Protein AF-A0A0C2D8R1-F1 (afdb_monomer_lite)

Sequence (175 aa):
MGVTCVDCHMPLVGDGAGRHHNHRVAGAADEWLVAQALDVSTSAHRQGERIEVTMRVEAADVGHRVPTGDVFRRLRVAAWTDGGDPVERWLGREFAAVTASTGEGFRLRPVLDSRVPAPGDGEAVELRLSVPDAEGPLHWSVELHRMPVATASQRNFDPETVKVTAAYGSIELER

Organism: NCBI:txid215803

InterPro domains:
  IPR036280 Multiheme cytochrome superfamily [SSF48695] (1-32)

Structure (mmCIF, N/CA/C/O backbone):
data_AF-A0A0C2D8R1-F1
#
_entry.id   AF-A0A0C2D8R1-F1
#
loop_
_atom_site.group_PDB
_atom_site.id
_atom_site.type_symbol
_atom_site.label_atom_id
_atom_site.label_alt_id
_atom_site.label_comp_id
_atom_site.label_asym_id
_atom_site.label_entity_id
_atom_site.label_seq_id
_atom_site.pdbx_PDB_ins_code
_atom_site.Cartn_x
_atom_site.Cartn_y
_atom_site.Cartn_z
_atom_site.occupancy
_atom_site.B_iso_or_equiv
_atom_site.auth_seq_id
_atom_site.auth_comp_id
_atom_site.auth_asym_id
_atom_site.auth_atom_id
_atom_site.pdbx_PDB_model_num
ATOM 1 N N . MET A 1 1 ? 11.745 -21.523 -8.287 1.00 45.19 1 MET A N 1
ATOM 2 C CA . MET A 1 1 ? 12.265 -20.877 -9.513 1.00 45.19 1 MET A CA 1
ATOM 3 C C . MET A 1 1 ? 12.015 -19.396 -9.336 1.00 45.19 1 MET A C 1
ATOM 5 O O . MET A 1 1 ? 10.915 -19.066 -8.929 1.00 45.19 1 MET A O 1
ATOM 9 N N . GLY A 1 2 ? 13.023 -18.542 -9.510 1.00 56.56 2 GLY A N 1
ATOM 10 C CA . GLY A 1 2 ? 12.834 -17.097 -9.358 1.00 56.56 2 GLY A CA 1
ATOM 11 C C . GLY A 1 2 ? 12.241 -16.498 -10.629 1.00 56.56 2 GLY A C 1
ATOM 12 O O . GLY A 1 2 ? 12.688 -16.845 -11.721 1.00 56.56 2 GLY A O 1
ATOM 13 N N . VAL A 1 3 ? 11.255 -15.617 -10.485 1.00 75.38 3 VAL A N 1
ATOM 14 C CA . VAL A 1 3 ? 10.727 -14.796 -11.581 1.00 75.38 3 VAL A CA 1
ATOM 15 C C . VAL A 1 3 ? 11.790 -13.773 -11.975 1.00 75.38 3 VAL A C 1
ATOM 17 O O . VAL A 1 3 ? 12.306 -13.053 -11.115 1.00 7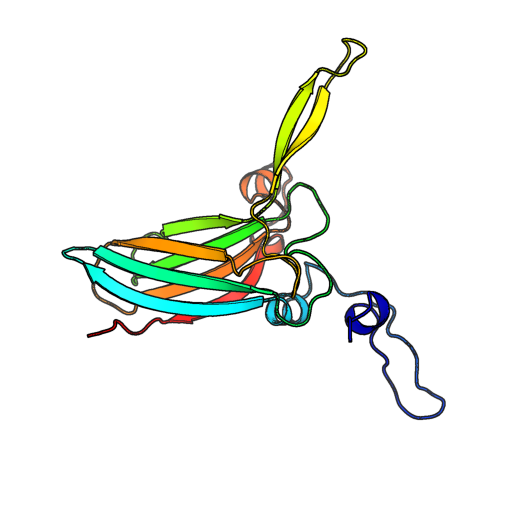5.38 3 VAL A O 1
ATOM 20 N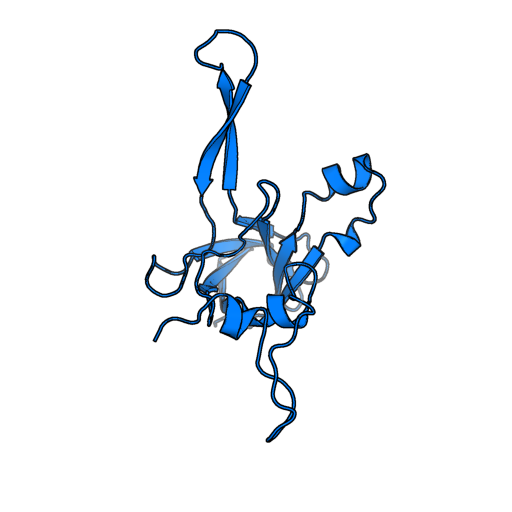 N . THR A 1 4 ? 12.160 -13.705 -13.257 1.00 84.88 4 THR A N 1
ATOM 21 C CA . THR A 1 4 ? 13.098 -12.674 -13.723 1.00 84.88 4 THR A CA 1
ATOM 22 C C . THR A 1 4 ? 12.374 -11.357 -13.999 1.00 84.88 4 THR A C 1
ATOM 24 O O . THR A 1 4 ? 11.164 -11.319 -14.233 1.00 84.88 4 THR A O 1
ATOM 27 N N . CYS A 1 5 ? 13.124 -10.250 -14.035 1.00 88.88 5 CYS A N 1
ATOM 28 C CA . CYS A 1 5 ? 12.570 -8.938 -14.382 1.00 88.88 5 CYS A CA 1
ATOM 29 C C . CYS A 1 5 ? 11.846 -8.954 -15.740 1.00 88.88 5 CYS A C 1
ATOM 31 O O . CYS A 1 5 ? 10.836 -8.276 -15.904 1.00 88.88 5 CYS A O 1
ATOM 33 N N . VAL A 1 6 ? 12.367 -9.720 -16.707 1.00 90.94 6 VAL A N 1
ATOM 34 C CA . VAL A 1 6 ? 11.817 -9.813 -18.067 1.00 90.94 6 VAL A CA 1
ATOM 35 C C . VAL A 1 6 ? 10.533 -10.632 -18.074 1.00 90.94 6 VAL A C 1
ATOM 37 O O . VAL A 1 6 ? 9.577 -10.223 -18.720 1.00 90.94 6 VAL A O 1
ATOM 40 N N . ASP A 1 7 ? 10.472 -11.733 -17.324 1.00 87.88 7 ASP A N 1
ATOM 41 C CA . ASP A 1 7 ? 9.279 -12.587 -17.295 1.00 87.88 7 ASP A CA 1
ATOM 42 C C . ASP A 1 7 ? 8.045 -11.825 -16.788 1.00 87.88 7 ASP A C 1
ATOM 44 O O . ASP A 1 7 ? 6.962 -11.962 -17.354 1.00 87.88 7 ASP A O 1
ATOM 48 N N . CYS A 1 8 ? 8.226 -10.973 -15.771 1.00 87.81 8 CYS A N 1
ATOM 49 C CA . CYS A 1 8 ? 7.148 -10.180 -15.178 1.00 87.81 8 CYS A CA 1
ATOM 50 C C . CYS A 1 8 ? 6.864 -8.870 -15.940 1.00 87.81 8 CYS A C 1
ATOM 52 O O . CYS A 1 8 ? 5.717 -8.583 -16.279 1.00 87.81 8 CYS A O 1
ATOM 54 N N . HIS A 1 9 ? 7.888 -8.065 -16.255 1.00 91.75 9 HIS A N 1
ATOM 55 C CA . HIS A 1 9 ? 7.675 -6.743 -16.869 1.00 91.75 9 HIS A CA 1
ATOM 56 C C . HIS A 1 9 ? 7.601 -6.765 -18.398 1.00 91.75 9 HIS A C 1
ATOM 58 O O . HIS A 1 9 ? 7.119 -5.803 -19.002 1.00 91.75 9 HIS A O 1
ATOM 64 N N . MET A 1 10 ? 8.069 -7.838 -19.032 1.00 93.56 10 MET A N 1
ATOM 65 C CA . MET A 1 10 ? 8.057 -8.018 -20.481 1.00 93.56 10 MET A CA 1
ATOM 66 C C . MET A 1 10 ? 7.519 -9.406 -20.854 1.00 93.56 10 MET A C 1
ATOM 68 O O . MET A 1 10 ? 8.216 -10.177 -21.520 1.00 93.56 10 MET A O 1
ATOM 72 N N . PRO A 1 11 ? 6.288 -9.759 -20.442 1.00 91.31 11 PRO A N 1
ATOM 73 C CA . PRO A 1 11 ? 5.765 -11.102 -20.650 1.00 91.31 11 PRO A CA 1
ATOM 74 C C . PRO A 1 11 ? 5.725 -11.452 -22.140 1.00 91.31 11 PRO A C 1
ATOM 76 O O . PRO A 1 11 ? 5.543 -10.583 -23.002 1.00 91.31 11 PRO A O 1
ATOM 79 N N . LEU A 1 12 ? 5.895 -12.738 -22.448 1.00 93.56 12 LEU A N 1
ATOM 80 C CA . LEU A 1 12 ? 5.728 -13.242 -23.808 1.00 93.56 12 LEU A CA 1
ATOM 81 C C . LEU A 1 12 ? 4.261 -13.108 -24.226 1.00 93.56 12 LEU A C 1
ATOM 83 O O . LEU A 1 12 ? 3.364 -13.569 -23.525 1.00 93.56 12 LEU A O 1
ATOM 87 N N . VAL A 1 13 ? 4.035 -12.506 -25.388 1.00 93.56 13 VAL A N 1
ATOM 88 C CA . VAL A 1 13 ? 2.721 -12.308 -26.005 1.00 93.56 13 VAL A CA 1
ATOM 89 C C . VAL A 1 13 ? 2.727 -12.826 -27.443 1.00 93.56 13 VAL A C 1
ATOM 91 O O . VAL A 1 13 ? 3.784 -12.951 -28.068 1.00 93.56 13 VAL A O 1
ATOM 94 N N . GLY A 1 14 ? 1.538 -13.119 -27.973 1.00 94.06 14 GLY A N 1
ATOM 95 C CA . GLY A 1 14 ? 1.364 -13.731 -29.292 1.00 94.06 14 GLY A CA 1
ATOM 96 C C . GLY A 1 14 ? 1.704 -15.226 -29.322 1.00 94.06 14 GLY A C 1
ATOM 97 O O . GLY A 1 14 ? 2.192 -15.787 -28.342 1.00 94.06 14 GLY A O 1
ATOM 98 N N . ASP A 1 15 ? 1.474 -15.856 -30.476 1.00 94.31 15 ASP A N 1
ATOM 99 C CA . ASP A 1 15 ? 1.569 -17.310 -30.653 1.00 94.31 15 ASP A CA 1
ATOM 100 C C . ASP A 1 15 ? 2.486 -17.709 -31.821 1.00 94.31 15 ASP A C 1
ATOM 102 O O . ASP A 1 15 ? 2.672 -16.967 -32.791 1.00 94.31 15 ASP A O 1
ATOM 106 N N . GLY A 1 16 ? 3.060 -18.915 -31.741 1.00 93.56 16 GLY A N 1
ATOM 107 C CA . GLY A 1 16 ? 3.891 -19.498 -32.800 1.00 93.56 16 GLY A CA 1
ATOM 108 C C . GLY A 1 16 ? 5.071 -18.606 -33.202 1.00 93.56 16 GLY A C 1
ATOM 109 O O . GLY A 1 16 ? 5.825 -18.135 -32.353 1.00 93.56 16 GLY A O 1
ATOM 110 N N . ALA A 1 17 ? 5.224 -18.359 -34.506 1.00 92.06 17 ALA A N 1
ATOM 111 C CA . ALA A 1 17 ? 6.276 -17.491 -35.045 1.00 92.06 17 ALA A CA 1
ATOM 112 C C . ALA A 1 17 ? 6.092 -16.000 -34.694 1.00 92.06 17 ALA A C 1
ATOM 114 O O . ALA A 1 17 ? 7.030 -15.223 -34.840 1.00 92.06 17 ALA A O 1
ATOM 115 N N . GLY A 1 18 ? 4.900 -15.598 -34.239 1.00 92.69 18 GLY A N 1
ATOM 116 C CA . GLY A 1 18 ? 4.606 -14.234 -33.794 1.00 92.69 18 GLY A CA 1
ATOM 117 C C . GLY A 1 18 ? 4.880 -13.993 -32.309 1.00 92.69 18 GLY A C 1
ATOM 118 O O . GLY A 1 18 ? 4.641 -12.886 -31.828 1.00 92.69 18 GLY A O 1
ATOM 119 N N . ARG A 1 19 ? 5.355 -15.004 -31.571 1.00 96.31 19 ARG A N 1
ATOM 120 C CA . ARG A 1 19 ? 5.631 -14.899 -30.136 1.00 96.31 19 ARG A CA 1
ATOM 121 C C . ARG A 1 19 ? 6.810 -13.956 -29.878 1.00 96.31 19 ARG A C 1
ATOM 123 O O . ARG A 1 19 ? 7.902 -14.168 -30.399 1.00 96.31 19 ARG A O 1
ATOM 130 N N . HIS A 1 20 ? 6.602 -12.934 -29.054 1.00 94.50 20 HIS A N 1
ATOM 131 C CA . HIS A 1 20 ? 7.626 -11.944 -28.708 1.00 94.50 20 HIS A CA 1
ATOM 132 C C . HIS A 1 20 ? 7.403 -11.375 -27.303 1.00 94.50 20 HIS A C 1
ATOM 134 O O . HIS A 1 20 ? 6.327 -11.513 -26.729 1.00 94.50 20 HIS A O 1
ATOM 140 N N . HIS A 1 21 ? 8.420 -10.732 -26.731 1.00 94.81 21 HIS A N 1
ATOM 141 C CA . HIS A 1 21 ? 8.290 -10.050 -25.443 1.00 94.81 21 HIS A CA 1
ATOM 142 C C . HIS A 1 21 ? 7.524 -8.731 -25.586 1.00 94.81 21 HIS A C 1
ATOM 144 O O . HIS A 1 21 ? 7.780 -7.946 -26.503 1.00 94.81 21 HIS A O 1
ATOM 150 N N . ASN A 1 22 ? 6.607 -8.458 -24.659 1.00 93.06 22 ASN A N 1
ATOM 151 C CA . ASN A 1 22 ? 5.898 -7.186 -24.603 1.00 93.06 22 ASN A CA 1
ATOM 152 C C . ASN A 1 22 ? 6.825 -6.072 -24.085 1.00 93.06 22 ASN A C 1
ATOM 154 O O . ASN A 1 22 ? 7.365 -6.165 -22.989 1.00 93.06 22 ASN A O 1
ATOM 158 N N . HIS A 1 23 ? 6.976 -4.988 -24.847 1.00 93.62 23 HIS A N 1
ATOM 159 C CA . HIS A 1 23 ? 7.849 -3.859 -24.501 1.00 93.62 23 HIS A CA 1
ATOM 160 C C . HIS A 1 23 ? 7.099 -2.670 -23.878 1.00 93.62 23 HIS A C 1
ATOM 162 O O . HIS A 1 23 ? 7.655 -1.579 -23.782 1.00 93.62 23 HIS A O 1
ATOM 168 N N . ARG A 1 24 ? 5.844 -2.845 -23.437 1.00 91.50 24 ARG A N 1
ATOM 169 C CA . ARG A 1 24 ? 5.125 -1.805 -22.680 1.00 91.50 24 ARG A CA 1
ATOM 170 C C . ARG A 1 24 ? 5.790 -1.512 -21.330 1.00 91.50 24 ARG A C 1
ATOM 172 O O . ARG A 1 24 ? 5.700 -0.385 -20.860 1.00 91.50 24 ARG A O 1
ATOM 179 N N . VAL A 1 25 ? 6.442 -2.518 -20.732 1.00 88.75 25 VAL A N 1
ATOM 180 C CA . VAL A 1 25 ? 7.154 -2.439 -19.443 1.00 88.75 25 VAL A CA 1
ATOM 181 C C . VAL A 1 25 ? 6.272 -1.829 -18.347 1.00 88.75 25 VAL A C 1
ATOM 183 O O . VAL A 1 25 ? 6.499 -0.719 -17.864 1.00 88.75 25 VAL A O 1
ATOM 186 N N . ALA A 1 26 ? 5.214 -2.555 -17.978 1.00 89.81 26 ALA A N 1
ATOM 187 C CA . ALA A 1 26 ? 4.278 -2.123 -16.941 1.00 89.81 26 ALA A CA 1
ATOM 188 C C . ALA A 1 26 ? 4.993 -1.913 -15.595 1.00 89.81 26 ALA A C 1
ATOM 190 O O . ALA A 1 26 ? 5.979 -2.582 -15.288 1.00 89.81 26 ALA A O 1
ATOM 191 N N . GLY A 1 27 ? 4.498 -0.985 -14.780 1.00 90.31 27 GLY A N 1
ATOM 192 C CA . GLY A 1 27 ? 5.124 -0.634 -13.507 1.00 90.31 27 GLY A CA 1
ATOM 193 C C . GLY A 1 27 ? 4.115 -0.112 -12.493 1.00 90.31 27 GLY A C 1
ATOM 194 O O . GLY A 1 27 ? 2.934 -0.408 -12.570 1.00 90.31 27 GLY A O 1
ATOM 195 N N . ALA A 1 28 ? 4.573 0.730 -11.570 1.00 90.94 28 ALA A N 1
ATOM 196 C CA . ALA A 1 28 ? 3.794 1.225 -10.426 1.00 90.94 28 ALA A CA 1
ATOM 197 C C . ALA A 1 28 ? 2.529 2.054 -10.756 1.00 90.94 28 ALA A C 1
ATOM 199 O O . ALA A 1 28 ? 1.882 2.531 -9.833 1.00 90.94 28 ALA A O 1
ATOM 200 N N . ALA A 1 29 ? 2.231 2.311 -12.031 1.00 91.12 29 ALA A N 1
ATOM 201 C CA . ALA A 1 29 ? 1.007 2.984 -12.479 1.00 91.12 29 ALA A CA 1
ATOM 202 C C . ALA A 1 29 ? -0.021 2.007 -13.076 1.00 91.12 29 ALA A C 1
ATOM 204 O O . ALA A 1 29 ? -1.088 2.433 -13.498 1.00 91.12 29 ALA A O 1
ATOM 205 N N . ASP A 1 30 ? 0.333 0.728 -13.187 1.00 92.75 30 ASP A N 1
ATOM 206 C CA . ASP A 1 30 ? -0.519 -0.308 -13.748 1.00 92.75 30 ASP A CA 1
ATOM 207 C C . ASP A 1 30 ? -1.266 -1.022 -12.620 1.00 92.75 30 ASP A C 1
ATOM 209 O O . ASP A 1 30 ? -0.651 -1.721 -11.814 1.00 92.75 30 ASP A O 1
ATOM 213 N N . GLU A 1 31 ? -2.577 -0.807 -12.540 1.00 92.62 31 GLU A N 1
ATOM 214 C CA . GLU A 1 31 ? -3.414 -1.308 -11.443 1.00 92.62 31 GLU A CA 1
ATOM 215 C C . GLU A 1 31 ? -3.397 -2.832 -11.352 1.00 92.62 31 GLU A C 1
ATOM 217 O O . GLU A 1 31 ? -3.255 -3.383 -10.263 1.00 92.62 31 GLU A O 1
ATOM 222 N N . TRP A 1 32 ? -3.466 -3.518 -12.496 1.00 90.62 32 TRP A N 1
ATOM 223 C CA . TRP A 1 32 ? -3.460 -4.976 -12.528 1.00 90.62 32 TRP A CA 1
ATOM 224 C C . TRP A 1 32 ? -2.132 -5.532 -12.013 1.00 90.62 32 TRP A C 1
ATOM 226 O O . TRP A 1 32 ? -2.132 -6.411 -11.157 1.00 90.62 32 TRP A O 1
ATOM 236 N N . LEU A 1 33 ? -1.000 -4.981 -12.464 1.00 91.81 33 LEU A N 1
ATOM 237 C CA . LEU A 1 33 ? 0.315 -5.405 -11.978 1.00 91.81 33 LEU A CA 1
ATOM 238 C C . LEU A 1 33 ? 0.481 -5.161 -10.472 1.00 91.81 33 LEU A C 1
ATOM 240 O O . LEU A 1 33 ? 1.036 -6.002 -9.769 1.00 91.81 33 LEU A O 1
ATOM 244 N N . VAL A 1 34 ? 0.023 -4.010 -9.972 1.00 94.56 34 VAL A N 1
ATOM 245 C CA . VAL A 1 34 ? 0.123 -3.670 -8.545 1.00 94.56 34 VAL A CA 1
ATOM 246 C C . VAL A 1 34 ? -0.763 -4.583 -7.696 1.00 94.56 34 VAL A C 1
ATOM 248 O O . VAL A 1 34 ? -0.320 -5.018 -6.635 1.00 94.56 34 VAL A O 1
ATOM 251 N N . ALA A 1 35 ? -1.959 -4.928 -8.175 1.00 94.31 35 ALA A N 1
ATOM 252 C CA . ALA A 1 35 ? -2.861 -5.839 -7.478 1.00 94.31 35 ALA A CA 1
ATOM 253 C C . ALA A 1 35 ? -2.326 -7.276 -7.376 1.00 94.31 35 ALA A C 1
ATOM 255 O O . ALA A 1 35 ? -2.637 -7.979 -6.424 1.00 94.31 35 ALA A O 1
ATOM 256 N N . GLN A 1 36 ? -1.488 -7.707 -8.322 1.00 92.94 36 GLN A N 1
ATOM 257 C CA . GLN A 1 36 ? -0.840 -9.027 -8.296 1.00 92.94 36 GLN A CA 1
ATOM 258 C C . GLN A 1 36 ? 0.442 -9.063 -7.446 1.00 92.94 36 GLN A C 1
ATOM 260 O O . GLN A 1 36 ? 1.058 -10.116 -7.309 1.00 92.94 36 GLN A O 1
ATOM 265 N N . ALA A 1 37 ? 0.901 -7.925 -6.913 1.00 94.75 37 ALA A N 1
ATOM 266 C CA . ALA A 1 37 ? 2.198 -7.848 -6.239 1.00 94.75 37 ALA A CA 1
ATOM 267 C C . ALA A 1 37 ? 2.166 -8.297 -4.770 1.00 94.75 37 ALA A C 1
ATOM 269 O O . ALA A 1 37 ? 3.226 -8.541 -4.186 1.00 94.75 37 ALA A O 1
ATOM 270 N N . LEU A 1 38 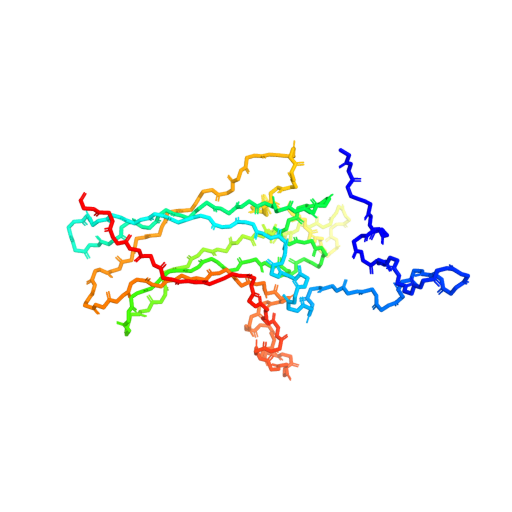? 0.982 -8.346 -4.158 1.00 96.75 38 LEU A N 1
ATOM 271 C CA . LEU A 1 38 ? 0.805 -8.557 -2.726 1.00 96.75 38 LEU A CA 1
ATOM 272 C C . LEU A 1 38 ? -0.305 -9.566 -2.455 1.00 96.75 38 LEU A C 1
ATOM 274 O O . LEU A 1 38 ? -1.387 -9.456 -3.024 1.00 96.75 38 LEU A O 1
ATOM 278 N N . ASP A 1 39 ? -0.053 -10.443 -1.493 1.00 97.19 39 ASP A N 1
ATOM 279 C CA . ASP A 1 39 ? -1.082 -11.220 -0.818 1.00 97.19 39 ASP A CA 1
ATOM 280 C C . ASP A 1 39 ? -1.351 -10.583 0.549 1.00 97.19 39 ASP A C 1
ATOM 282 O O . ASP A 1 39 ? -0.431 -10.233 1.300 1.00 97.19 39 ASP A O 1
ATOM 286 N N . VAL A 1 40 ? -2.631 -10.378 0.866 1.00 98.12 40 VAL A N 1
ATOM 287 C CA . VAL A 1 40 ? -3.056 -9.740 2.115 1.00 98.12 40 VAL A CA 1
ATOM 288 C C . VAL A 1 40 ? -4.076 -10.624 2.807 1.00 98.12 40 VAL A C 1
ATOM 290 O O . VAL A 1 40 ? -5.126 -10.938 2.250 1.00 98.12 40 VAL A O 1
ATOM 293 N N . SER A 1 41 ? -3.778 -10.990 4.049 1.00 97.88 41 SER A N 1
ATOM 294 C CA . SER A 1 41 ? -4.730 -11.645 4.943 1.00 97.88 41 SER A CA 1
ATOM 295 C C . SER A 1 41 ? -5.047 -10.735 6.119 1.00 97.88 41 SER A C 1
ATOM 297 O O . SER A 1 41 ? -4.216 -9.938 6.564 1.00 97.88 41 SER A O 1
ATOM 299 N N . THR A 1 42 ? -6.285 -10.824 6.593 1.00 98.06 42 THR A N 1
ATOM 300 C CA . THR A 1 42 ? -6.786 -9.966 7.663 1.00 98.06 42 THR A CA 1
ATOM 301 C C . THR A 1 42 ? -7.595 -10.777 8.659 1.00 98.06 42 THR A C 1
ATOM 303 O O . THR A 1 42 ? -8.292 -11.715 8.275 1.00 98.06 42 THR A O 1
ATOM 306 N N . SER A 1 43 ? -7.502 -10.399 9.926 1.00 97.12 43 SER A N 1
ATOM 307 C CA . SER A 1 43 ? -8.401 -10.833 10.988 1.00 97.12 43 SER A CA 1
ATOM 308 C C . SER A 1 43 ? -8.736 -9.644 11.875 1.00 97.12 43 SER A C 1
ATOM 310 O O . SER A 1 43 ? -7.986 -8.663 11.943 1.00 97.12 43 SER A O 1
ATOM 312 N N . ALA A 1 44 ? -9.883 -9.702 12.541 1.00 96.69 44 ALA A N 1
ATOM 313 C CA . ALA A 1 44 ? -10.301 -8.648 13.445 1.00 96.69 44 ALA A CA 1
ATOM 314 C C . ALA A 1 44 ? -11.080 -9.224 14.618 1.00 96.69 44 ALA A C 1
ATOM 316 O O . ALA A 1 44 ? -11.957 -10.062 14.432 1.00 96.69 44 ALA A O 1
ATOM 317 N N . HIS A 1 45 ? -10.798 -8.725 15.816 1.00 95.25 45 HIS A N 1
ATOM 318 C CA . HIS A 1 45 ? -11.546 -9.072 17.018 1.00 95.25 45 HIS A CA 1
ATOM 319 C C . HIS A 1 45 ? -11.854 -7.819 17.834 1.00 95.25 45 HIS A C 1
ATOM 321 O O . HIS A 1 45 ? -11.139 -6.813 17.787 1.00 95.25 45 HIS A O 1
ATOM 327 N N . ARG A 1 46 ? -12.963 -7.859 18.573 1.00 94.62 46 ARG A N 1
ATOM 328 C CA . ARG A 1 46 ? -13.403 -6.735 19.402 1.00 94.62 46 ARG A CA 1
ATOM 329 C C . ARG A 1 46 ? -12.668 -6.746 20.740 1.00 94.62 46 ARG A C 1
ATOM 331 O O . ARG A 1 46 ? -12.599 -7.772 21.410 1.00 94.62 46 ARG A O 1
ATOM 338 N N . GLN A 1 47 ? -12.175 -5.585 21.155 1.00 92.94 47 GLN A N 1
ATOM 339 C CA . GLN A 1 47 ? -11.501 -5.370 22.430 1.00 92.94 47 GLN A CA 1
ATOM 340 C C . GLN A 1 47 ? -12.048 -4.095 23.090 1.00 92.94 47 GLN A C 1
ATOM 342 O O . GLN A 1 47 ? -11.545 -2.990 22.888 1.00 92.94 47 GLN A O 1
ATOM 347 N N . GLY A 1 48 ? -13.106 -4.246 23.892 1.00 91.44 48 GLY A N 1
ATOM 348 C CA . GLY A 1 48 ? -13.811 -3.108 24.489 1.00 91.44 48 GLY A CA 1
ATOM 349 C C . GLY A 1 48 ? -14.474 -2.238 23.417 1.00 91.44 48 GLY A C 1
ATOM 350 O O . GLY A 1 48 ? -15.217 -2.756 22.592 1.00 91.44 48 GLY A O 1
ATOM 351 N N . GLU A 1 49 ? -14.180 -0.937 23.425 1.00 92.62 49 GLU A N 1
ATOM 352 C CA . GLU A 1 49 ? -14.689 0.067 22.467 1.00 92.62 49 GLU A CA 1
ATOM 353 C C . GLU A 1 49 ? -13.805 0.200 21.210 1.00 92.62 49 GLU A C 1
ATOM 355 O O . GLU A 1 49 ? -13.799 1.228 20.524 1.00 92.62 49 GLU A O 1
ATOM 360 N N . ARG A 1 50 ? -12.969 -0.804 20.936 1.00 95.38 50 ARG A N 1
ATOM 361 C CA . ARG A 1 50 ? -12.072 -0.824 19.779 1.00 95.38 50 ARG A CA 1
ATOM 362 C C . ARG A 1 50 ? -12.122 -2.178 19.095 1.00 95.38 50 ARG A C 1
ATOM 364 O O . ARG A 1 50 ? -12.422 -3.198 19.712 1.00 95.38 50 ARG A O 1
ATOM 371 N N . ILE A 1 51 ? -11.774 -2.178 17.819 1.00 95.81 51 ILE A N 1
ATOM 372 C CA . ILE A 1 51 ? -11.551 -3.379 17.027 1.00 95.81 51 ILE A CA 1
ATOM 373 C C . ILE A 1 51 ? -10.049 -3.470 16.755 1.00 95.81 51 ILE A C 1
ATOM 375 O O . ILE A 1 51 ? -9.455 -2.545 16.193 1.00 95.81 51 ILE A O 1
ATOM 379 N N . GLU A 1 52 ? -9.424 -4.565 17.183 1.00 97.31 52 GLU A N 1
ATOM 380 C CA . GLU A 1 52 ? -8.029 -4.861 16.867 1.00 97.31 52 GLU A CA 1
ATOM 381 C C . GLU A 1 52 ? -7.983 -5.617 15.541 1.00 97.31 52 GLU A C 1
ATOM 383 O O . GLU A 1 52 ? -8.392 -6.774 15.446 1.00 97.31 52 GLU A O 1
ATOM 388 N N . VAL A 1 53 ? -7.503 -4.932 14.506 1.00 97.88 53 VAL A N 1
ATOM 389 C CA . VAL A 1 53 ? -7.329 -5.484 13.164 1.00 97.88 53 VAL A CA 1
ATOM 390 C C . VAL A 1 53 ? -5.886 -5.923 13.001 1.00 97.88 53 VAL A C 1
ATOM 392 O O . VAL A 1 53 ? -4.975 -5.098 13.093 1.00 97.88 53 VAL A O 1
ATOM 395 N N . THR A 1 54 ? -5.680 -7.204 12.717 1.00 98.25 54 THR A N 1
ATOM 396 C CA . THR A 1 54 ? -4.381 -7.736 12.308 1.00 98.25 54 THR A CA 1
ATOM 397 C C . THR A 1 54 ? -4.369 -7.889 10.796 1.00 98.25 54 THR A C 1
ATOM 399 O O . THR A 1 54 ? -5.214 -8.571 10.223 1.00 98.25 54 THR A O 1
ATOM 402 N N . MET A 1 55 ? -3.408 -7.244 10.143 1.00 98.44 55 MET A N 1
ATOM 403 C CA . MET A 1 55 ? -3.177 -7.359 8.707 1.00 98.44 55 MET A CA 1
ATOM 404 C C . MET A 1 55 ? -1.802 -7.965 8.480 1.00 98.44 55 MET A C 1
ATOM 406 O O . MET A 1 55 ? -0.797 -7.413 8.930 1.00 98.44 55 MET A O 1
ATOM 410 N N . ARG A 1 56 ? -1.750 -9.079 7.758 1.00 98.31 56 ARG A N 1
ATOM 411 C CA . ARG A 1 56 ? -0.508 -9.690 7.296 1.00 98.31 56 ARG A CA 1
ATOM 412 C C . ARG A 1 56 ? -0.367 -9.410 5.806 1.00 98.31 56 ARG A C 1
ATOM 414 O O . ARG A 1 56 ? -1.199 -9.842 5.012 1.00 98.31 56 ARG A O 1
ATOM 421 N N . VAL A 1 57 ? 0.685 -8.677 5.453 1.00 98.31 57 VAL A N 1
ATOM 422 C CA . VAL A 1 57 ? 1.000 -8.269 4.080 1.00 98.31 57 VAL A CA 1
ATOM 423 C C . VAL A 1 57 ? 2.276 -8.974 3.637 1.00 98.31 57 VAL A C 1
ATOM 425 O O . VAL A 1 57 ? 3.342 -8.769 4.226 1.00 98.31 57 VAL A O 1
ATOM 428 N N . GLU A 1 58 ? 2.182 -9.782 2.589 1.00 97.50 58 GLU A N 1
ATOM 429 C CA . GLU A 1 58 ? 3.318 -10.495 2.013 1.00 97.50 58 GLU A CA 1
ATOM 430 C C . GLU A 1 58 ? 3.422 -10.281 0.507 1.00 97.50 58 GLU A C 1
ATOM 432 O O . GLU A 1 58 ? 2.465 -9.905 -0.165 1.00 97.50 58 GLU A O 1
ATOM 437 N N . ALA A 1 59 ? 4.635 -10.435 -0.015 1.00 95.81 59 ALA A N 1
ATOM 438 C CA . ALA A 1 59 ? 4.859 -10.402 -1.446 1.00 95.81 59 ALA A CA 1
ATOM 439 C C . ALA A 1 59 ? 4.294 -11.681 -2.071 1.00 95.81 59 ALA A C 1
ATOM 441 O O . ALA A 1 59 ? 4.600 -12.773 -1.593 1.00 95.81 59 ALA A O 1
ATOM 442 N N . ALA A 1 60 ? 3.521 -11.522 -3.145 1.00 93.25 60 ALA A N 1
ATOM 443 C CA . ALA A 1 60 ? 3.069 -12.628 -3.983 1.00 93.25 60 ALA A CA 1
ATOM 444 C C . ALA A 1 60 ? 4.211 -13.045 -4.937 1.00 93.25 60 ALA A C 1
ATOM 446 O O . ALA A 1 60 ? 5.362 -13.178 -4.523 1.00 93.25 60 ALA A O 1
ATOM 447 N N . ASP A 1 61 ? 3.957 -13.204 -6.236 1.00 85.38 61 ASP A N 1
ATOM 448 C CA . ASP A 1 61 ? 4.970 -13.665 -7.197 1.00 85.38 61 ASP A CA 1
ATOM 449 C C . ASP A 1 61 ? 5.867 -12.525 -7.736 1.00 85.38 61 ASP A C 1
ATOM 451 O O . ASP A 1 61 ? 5.881 -12.202 -8.926 1.00 85.38 61 ASP A O 1
ATOM 455 N N . VAL A 1 62 ? 6.613 -11.862 -6.841 1.00 90.75 62 VAL A N 1
ATOM 456 C CA . VAL A 1 62 ? 7.511 -10.737 -7.174 1.00 90.75 62 VAL A CA 1
ATOM 457 C C . VAL A 1 62 ? 8.951 -10.983 -6.723 1.00 90.75 62 VAL A C 1
ATOM 459 O O . VAL A 1 62 ? 9.219 -11.331 -5.582 1.00 90.75 62 VAL A O 1
ATOM 462 N N . GLY A 1 63 ? 9.926 -10.731 -7.600 1.00 90.69 63 GLY A N 1
ATOM 463 C CA . GLY A 1 63 ? 11.350 -10.992 -7.326 1.00 90.69 63 GLY A CA 1
ATOM 464 C C . GLY A 1 63 ? 12.084 -9.920 -6.506 1.00 90.69 63 GLY A C 1
ATOM 465 O O . GLY A 1 63 ? 13.312 -9.880 -6.513 1.00 90.69 63 GLY A O 1
ATOM 466 N N . HIS A 1 64 ? 11.371 -8.989 -5.868 1.00 93.56 64 HIS A N 1
ATOM 467 C CA . HIS A 1 64 ? 11.965 -7.871 -5.132 1.00 93.56 64 HIS A CA 1
ATOM 468 C C . HIS A 1 64 ? 11.048 -7.367 -4.011 1.00 93.56 64 HIS A C 1
ATOM 470 O O . HIS A 1 64 ? 9.843 -7.597 -4.018 1.00 93.56 64 HIS A O 1
ATOM 476 N N . ARG A 1 65 ? 11.602 -6.569 -3.090 1.00 95.31 65 ARG A N 1
ATOM 477 C CA . ARG A 1 65 ? 10.820 -5.893 -2.039 1.00 95.31 65 ARG A CA 1
ATOM 478 C C . ARG A 1 65 ? 9.745 -4.968 -2.616 1.00 95.31 65 ARG A C 1
ATOM 480 O O . ARG A 1 65 ? 10.011 -4.266 -3.598 1.00 95.31 65 ARG A O 1
ATOM 487 N N . VAL A 1 66 ? 8.579 -4.890 -1.976 1.00 96.19 66 VAL A N 1
ATOM 488 C CA . VAL A 1 66 ? 7.451 -4.046 -2.407 1.00 96.19 66 VAL A CA 1
ATOM 489 C C . VAL A 1 66 ? 7.211 -2.897 -1.411 1.00 96.19 66 VAL A C 1
ATOM 491 O O . VAL A 1 66 ? 7.108 -3.137 -0.208 1.00 96.19 66 VAL A O 1
ATOM 494 N N . PRO A 1 67 ? 7.127 -1.635 -1.873 1.00 95.75 67 PRO A N 1
ATOM 495 C CA . PRO A 1 67 ? 7.340 -1.187 -3.245 1.00 95.75 67 PRO A CA 1
ATOM 496 C C . PRO A 1 67 ? 8.827 -0.964 -3.560 1.00 95.75 67 PRO A C 1
ATOM 498 O O . PRO A 1 67 ? 9.621 -0.575 -2.705 1.00 95.75 67 PRO A O 1
ATOM 501 N N . THR A 1 68 ? 9.221 -1.148 -4.821 1.00 91.62 68 THR A N 1
ATOM 502 C CA . THR A 1 68 ? 10.575 -0.811 -5.299 1.00 91.62 68 THR A CA 1
ATOM 503 C C . THR A 1 68 ? 10.587 0.466 -6.147 1.00 91.62 68 THR A C 1
ATOM 505 O O . THR A 1 68 ? 9.539 0.976 -6.551 1.00 91.62 68 THR A O 1
ATOM 508 N N . GLY A 1 69 ? 11.782 0.987 -6.442 1.00 88.62 69 GLY A N 1
ATOM 509 C CA . GLY A 1 69 ? 12.005 2.160 -7.292 1.00 88.62 69 GLY A CA 1
ATOM 510 C C . GLY A 1 69 ? 12.396 3.416 -6.514 1.00 88.62 69 GLY A C 1
ATOM 511 O O . GLY A 1 69 ? 13.373 3.397 -5.766 1.00 88.62 69 GLY A O 1
ATOM 512 N N . ASP A 1 70 ? 11.658 4.506 -6.732 1.00 87.88 70 ASP A N 1
ATOM 513 C CA . ASP A 1 70 ? 11.925 5.846 -6.187 1.00 87.88 70 ASP A CA 1
ATOM 514 C C . ASP A 1 70 ? 11.937 5.880 -4.637 1.00 87.88 70 ASP A C 1
ATOM 516 O O . ASP A 1 70 ? 11.335 5.039 -3.963 1.00 87.88 70 ASP A O 1
ATOM 520 N N . VAL A 1 71 ? 12.639 6.856 -4.058 1.00 90.31 71 VAL A N 1
ATOM 521 C CA . VAL A 1 71 ? 12.743 7.125 -2.616 1.00 90.31 71 VAL A CA 1
ATOM 522 C C . VAL A 1 71 ? 11.401 7.511 -1.986 1.00 90.31 71 VAL A C 1
ATOM 524 O O . VAL A 1 71 ? 11.205 7.301 -0.793 1.00 90.31 71 VAL A O 1
ATOM 527 N N . PHE A 1 72 ? 10.466 8.033 -2.783 1.00 90.00 72 PHE A N 1
ATOM 528 C CA . PHE A 1 72 ? 9.147 8.473 -2.322 1.00 90.00 72 PHE A CA 1
ATOM 529 C C . PHE A 1 72 ? 8.085 7.372 -2.288 1.00 90.00 72 PHE A C 1
ATOM 531 O O . PHE A 1 72 ? 7.019 7.584 -1.710 1.00 90.00 72 PHE A O 1
ATOM 538 N N . ARG A 1 73 ? 8.352 6.214 -2.905 1.00 94.69 73 ARG A N 1
ATOM 539 C CA . ARG A 1 73 ? 7.361 5.140 -3.027 1.00 94.69 73 ARG A CA 1
ATOM 540 C C . ARG A 1 73 ? 7.100 4.468 -1.688 1.00 94.69 73 ARG A C 1
ATOM 542 O O . ARG A 1 73 ? 8.044 4.070 -1.001 1.00 94.69 73 ARG A O 1
ATOM 549 N N . ARG A 1 74 ? 5.819 4.323 -1.343 1.00 96.75 74 ARG A N 1
ATOM 550 C CA . ARG A 1 74 ? 5.351 3.729 -0.082 1.00 96.75 74 ARG A CA 1
ATOM 551 C C . ARG A 1 74 ? 4.037 2.987 -0.288 1.00 96.75 74 ARG A C 1
ATOM 553 O O . ARG A 1 74 ? 3.295 3.315 -1.209 1.00 96.75 74 ARG A O 1
ATOM 560 N N . LEU A 1 75 ? 3.759 2.019 0.573 1.00 98.00 75 LEU A N 1
ATOM 561 C CA . LEU A 1 75 ? 2.427 1.450 0.731 1.00 98.00 75 LEU A CA 1
ATOM 562 C C . LEU A 1 75 ? 1.741 2.130 1.909 1.00 98.00 75 LEU A C 1
ATOM 564 O O . LEU A 1 75 ? 2.354 2.311 2.964 1.00 98.00 75 LEU A O 1
ATOM 568 N N . ARG A 1 76 ? 0.475 2.475 1.725 1.00 98.06 76 ARG A N 1
ATOM 569 C CA . ARG A 1 76 ? -0.452 2.815 2.795 1.00 98.06 76 ARG A CA 1
ATOM 570 C C . ARG A 1 76 ? -1.253 1.566 3.122 1.00 98.06 76 ARG A C 1
ATOM 572 O O . ARG A 1 76 ? -1.825 0.971 2.218 1.00 98.06 76 ARG A O 1
ATOM 579 N N . VAL A 1 77 ? -1.280 1.177 4.387 1.00 98.56 77 VAL A N 1
ATOM 580 C CA . VAL A 1 77 ? -2.120 0.089 4.895 1.00 98.56 77 VAL A CA 1
ATOM 581 C C . VAL A 1 77 ? -3.108 0.707 5.866 1.00 98.56 77 VAL A C 1
ATOM 583 O O . VAL A 1 77 ? -2.682 1.347 6.829 1.00 98.56 77 VAL A O 1
ATOM 586 N N . ALA A 1 78 ? -4.402 0.564 5.602 1.00 98.50 78 ALA A N 1
ATOM 587 C CA . ALA A 1 78 ? -5.443 1.242 6.361 1.00 98.50 78 ALA A CA 1
ATOM 588 C C . ALA A 1 78 ? -6.629 0.326 6.667 1.00 98.50 78 ALA A C 1
ATOM 590 O O . ALA A 1 78 ? -6.957 -0.553 5.873 1.00 98.50 78 ALA A O 1
ATOM 591 N N . ALA A 1 79 ? -7.287 0.587 7.796 1.00 98.38 79 ALA A N 1
ATOM 592 C CA . ALA A 1 79 ? -8.560 -0.016 8.173 1.00 98.38 79 ALA A CA 1
ATOM 593 C C . ALA A 1 79 ? -9.494 1.031 8.799 1.00 98.38 79 ALA A C 1
ATOM 595 O O . ALA A 1 79 ? -9.028 1.971 9.451 1.00 98.38 79 ALA A O 1
ATOM 596 N N . TRP A 1 80 ? -10.799 0.888 8.572 1.00 97.75 80 TRP A N 1
ATOM 597 C CA . TRP A 1 80 ? -11.825 1.825 9.038 1.00 97.75 80 TRP A CA 1
ATOM 598 C C . TRP A 1 80 ? -13.203 1.172 9.100 1.00 97.75 80 TRP A C 1
ATOM 600 O O . TRP A 1 80 ? -13.486 0.233 8.364 1.00 97.75 80 TRP A O 1
ATOM 610 N N . THR A 1 81 ? -14.069 1.686 9.963 1.00 95.75 81 THR A N 1
ATOM 611 C CA . THR A 1 81 ? -15.508 1.399 9.958 1.00 95.75 81 THR A CA 1
ATOM 612 C C . THR A 1 81 ? -16.248 2.421 9.098 1.00 95.75 81 THR A C 1
ATOM 614 O O . THR A 1 81 ? -15.719 3.496 8.799 1.00 95.75 81 THR A O 1
ATOM 617 N N . ASP A 1 82 ? -17.477 2.107 8.695 1.00 90.56 82 ASP A N 1
ATOM 618 C CA . ASP A 1 82 ? -18.319 3.057 7.965 1.00 90.56 82 ASP A CA 1
ATOM 619 C C . ASP A 1 82 ? -18.495 4.378 8.731 1.00 90.56 82 ASP A C 1
ATOM 621 O O . ASP A 1 82 ? -18.853 4.413 9.906 1.00 90.56 82 ASP A O 1
ATOM 625 N N . GLY A 1 83 ? -18.211 5.493 8.050 1.00 85.75 83 GLY A N 1
ATOM 626 C CA . GLY A 1 83 ? -18.265 6.838 8.633 1.00 85.75 83 GLY A CA 1
ATOM 627 C C . GLY A 1 83 ? -17.131 7.178 9.611 1.00 85.75 83 GLY A C 1
ATOM 628 O O . GLY A 1 83 ? -17.084 8.311 10.087 1.00 85.75 83 GLY A O 1
ATOM 629 N N . GLY A 1 84 ? -16.223 6.240 9.899 1.00 89.94 84 GLY A N 1
ATOM 630 C CA . GLY A 1 84 ? -15.039 6.458 10.726 1.00 89.94 84 GLY A CA 1
ATOM 631 C C . GLY A 1 84 ? -13.819 6.927 9.927 1.00 89.94 84 GLY A C 1
ATOM 632 O O . GLY A 1 84 ? -13.673 6.627 8.741 1.00 89.94 84 GLY A O 1
ATOM 633 N N . ASP A 1 85 ? -12.906 7.634 10.597 1.00 94.06 85 ASP A N 1
ATOM 634 C CA . ASP A 1 85 ? -11.610 7.989 10.015 1.00 94.06 85 ASP A CA 1
ATOM 635 C C . ASP A 1 85 ? -10.690 6.757 9.919 1.00 94.06 85 ASP A C 1
ATOM 637 O O . ASP A 1 85 ? -10.639 5.941 10.849 1.00 94.06 85 ASP A O 1
ATOM 641 N N . PRO A 1 86 ? -9.902 6.623 8.836 1.00 96.19 86 PRO A N 1
ATOM 642 C CA . PRO A 1 86 ? -8.994 5.501 8.680 1.00 96.19 86 PRO A CA 1
ATOM 643 C C . PRO A 1 86 ? -7.828 5.542 9.660 1.00 96.19 86 PRO A C 1
ATOM 645 O O . PRO A 1 86 ? -7.116 6.537 9.792 1.00 96.19 86 PRO A O 1
ATOM 648 N N . VAL A 1 87 ? -7.575 4.393 10.285 1.00 97.94 87 VAL A N 1
ATOM 649 C CA . VAL A 1 87 ? -6.343 4.135 11.027 1.00 97.94 87 VAL A CA 1
ATOM 650 C C . VAL A 1 87 ? -5.342 3.521 10.065 1.00 97.94 87 VAL A C 1
ATOM 652 O O . VAL A 1 87 ? -5.617 2.495 9.450 1.00 97.94 87 VAL A O 1
ATOM 655 N N . GLU A 1 88 ? -4.172 4.144 9.935 1.00 97.75 88 GLU A N 1
ATOM 656 C CA . GLU A 1 88 ? -3.210 3.786 8.893 1.00 97.75 88 GLU A CA 1
ATOM 657 C C . GLU A 1 88 ? -1.778 3.573 9.396 1.00 97.75 88 GLU A C 1
ATOM 659 O O . GLU A 1 88 ? -1.343 4.072 10.444 1.00 97.75 88 GLU A O 1
ATOM 664 N N . ARG A 1 89 ? -1.025 2.810 8.605 1.00 98.00 89 ARG A N 1
ATOM 665 C CA . ARG A 1 89 ? 0.420 2.613 8.709 1.00 98.00 89 ARG A CA 1
ATOM 666 C C . ARG A 1 89 ? 1.047 2.714 7.328 1.00 98.00 89 ARG A C 1
ATOM 668 O O . ARG A 1 89 ? 0.436 2.369 6.320 1.00 98.00 89 ARG A O 1
ATOM 675 N N . TRP A 1 90 ? 2.290 3.177 7.300 1.00 97.19 90 TRP A N 1
ATOM 676 C CA . TRP A 1 90 ? 3.042 3.382 6.070 1.00 97.19 90 TRP A CA 1
ATOM 677 C C . TRP A 1 90 ? 4.236 2.437 6.022 1.00 97.19 90 TRP A C 1
ATOM 679 O O . TRP A 1 90 ? 5.053 2.416 6.941 1.00 97.19 90 TRP A O 1
ATOM 689 N N . LEU A 1 91 ? 4.344 1.681 4.932 1.00 97.75 91 LEU A N 1
ATOM 690 C CA . LEU A 1 91 ? 5.464 0.784 4.664 1.00 97.75 91 LEU A CA 1
ATOM 691 C C . LEU A 1 91 ? 6.312 1.350 3.531 1.00 97.75 91 LEU A C 1
ATOM 693 O O . LEU A 1 91 ? 5.804 1.726 2.474 1.00 97.75 91 LEU A O 1
ATOM 697 N N . GLY A 1 92 ? 7.620 1.431 3.730 1.00 96.56 92 GLY A N 1
ATOM 698 C CA . GLY A 1 92 ? 8.496 2.065 2.760 1.00 96.56 92 GLY A CA 1
ATOM 699 C C . GLY A 1 92 ? 9.898 2.283 3.289 1.00 96.56 92 GLY A C 1
ATOM 700 O O . GLY A 1 92 ? 10.296 1.751 4.319 1.00 96.56 92 GLY A O 1
ATOM 701 N N . ARG A 1 93 ? 10.656 3.100 2.562 1.00 95.38 93 ARG A N 1
ATOM 702 C CA . ARG A 1 93 ? 11.951 3.577 3.038 1.00 95.38 93 ARG A CA 1
ATOM 703 C C . ARG A 1 93 ? 11.809 4.954 3.663 1.00 95.38 93 ARG A C 1
ATOM 705 O O . ARG A 1 93 ? 11.140 5.840 3.118 1.00 95.38 93 ARG A O 1
ATOM 712 N N . GLU A 1 94 ? 12.508 5.142 4.767 1.00 92.19 94 GLU A N 1
ATOM 713 C CA . GLU A 1 94 ? 12.735 6.451 5.359 1.00 92.19 94 GLU A CA 1
ATOM 714 C C . GLU A 1 94 ? 14.172 6.870 5.106 1.00 92.19 94 GLU A C 1
ATOM 716 O O . GLU A 1 94 ? 15.097 6.062 5.203 1.00 92.19 94 GLU A O 1
ATOM 721 N N . PHE A 1 95 ? 14.353 8.139 4.757 1.00 91.19 95 PHE A N 1
ATOM 722 C CA . PHE A 1 95 ? 15.649 8.697 4.412 1.00 91.19 95 PHE A CA 1
ATOM 723 C C . PHE A 1 95 ? 15.961 9.863 5.335 1.00 91.19 95 PHE A C 1
ATOM 725 O O . PHE A 1 95 ? 15.121 10.741 5.526 1.00 91.19 95 PHE A O 1
ATOM 732 N N . ALA A 1 96 ? 17.185 9.900 5.850 1.00 90.12 96 ALA A N 1
ATOM 733 C CA . ALA A 1 96 ? 17.706 11.046 6.579 1.00 90.12 96 ALA A CA 1
ATOM 734 C C . ALA A 1 96 ? 18.746 11.782 5.733 1.00 90.12 96 ALA A C 1
ATOM 736 O O . ALA A 1 96 ? 19.508 11.166 4.977 1.00 90.12 96 ALA A O 1
ATOM 737 N N . ALA A 1 97 ? 18.784 13.106 5.875 1.00 88.94 97 ALA A N 1
ATOM 738 C CA . ALA A 1 97 ? 19.856 13.925 5.338 1.00 88.94 97 ALA A CA 1
ATOM 739 C C . ALA A 1 97 ? 21.099 13.753 6.216 1.00 88.94 97 ALA A C 1
ATOM 741 O O . ALA A 1 97 ? 21.078 14.044 7.408 1.00 88.94 97 ALA A O 1
ATOM 742 N N . VAL A 1 98 ? 22.184 13.275 5.617 1.00 87.19 98 VAL A N 1
ATOM 743 C CA . VAL A 1 98 ? 23.486 13.142 6.271 1.00 87.19 98 VAL A CA 1
ATOM 744 C C . VAL A 1 98 ? 24.441 14.127 5.613 1.00 87.19 98 VAL A C 1
ATOM 746 O O . VAL A 1 98 ? 24.538 14.155 4.383 1.00 87.19 98 VAL A O 1
ATOM 749 N N . THR A 1 99 ? 25.137 14.937 6.413 1.00 86.62 99 THR A N 1
ATOM 750 C CA . THR A 1 99 ? 26.151 15.881 5.922 1.00 86.62 99 THR A CA 1
ATOM 751 C C . THR A 1 99 ? 27.185 15.144 5.074 1.00 86.62 99 THR A C 1
ATOM 753 O O . THR A 1 99 ? 27.658 14.067 5.448 1.00 86.62 99 THR A O 1
ATOM 756 N N . ALA A 1 100 ? 27.523 15.695 3.908 1.00 81.81 100 ALA A N 1
ATOM 757 C CA . ALA A 1 100 ? 28.544 15.099 3.057 1.00 81.81 100 ALA A CA 1
ATOM 758 C C . ALA A 1 100 ? 29.918 15.129 3.751 1.00 81.81 100 ALA A C 1
ATOM 760 O O . ALA A 1 100 ? 30.231 16.050 4.501 1.00 81.81 100 ALA A O 1
ATOM 761 N N . SER A 1 101 ? 30.776 14.147 3.458 1.00 76.31 101 SER A N 1
ATOM 762 C CA . SER A 1 101 ? 32.133 14.055 4.025 1.00 76.31 101 SER A CA 1
ATOM 763 C C . SER A 1 101 ? 33.030 15.252 3.687 1.00 76.31 101 SER A C 1
ATOM 765 O O . SER A 1 101 ? 34.054 15.447 4.329 1.00 76.31 101 SER A O 1
ATOM 767 N N . THR A 1 102 ? 32.660 16.037 2.675 1.00 78.00 102 THR A N 1
ATOM 768 C CA . THR A 1 102 ? 33.345 17.264 2.251 1.00 78.00 102 THR A CA 1
ATOM 769 C C . THR A 1 102 ? 32.919 18.501 3.045 1.00 78.00 102 THR A C 1
ATOM 771 O O . THR A 1 102 ? 33.469 19.569 2.818 1.00 78.00 102 THR A O 1
ATOM 774 N N . GLY A 1 103 ? 31.934 18.392 3.945 1.00 72.94 103 GLY A N 1
ATOM 775 C CA . GLY A 1 103 ? 31.369 19.531 4.680 1.00 72.94 103 GLY A CA 1
ATOM 776 C C . GLY A 1 103 ? 30.398 20.395 3.867 1.00 72.94 103 GLY A C 1
ATOM 777 O O . GLY A 1 103 ? 29.725 21.248 4.438 1.00 72.94 103 GLY A O 1
ATOM 778 N N . GLU A 1 104 ? 30.264 20.145 2.562 1.00 78.31 104 GLU A N 1
ATOM 779 C CA . GLU A 1 104 ? 29.349 20.864 1.672 1.00 78.31 104 GLU A CA 1
ATOM 780 C C . GLU A 1 104 ? 28.163 19.982 1.261 1.00 78.31 104 GLU A C 1
ATOM 782 O O . GLU A 1 104 ? 28.323 18.940 0.621 1.00 78.31 104 GLU A O 1
ATOM 787 N N . GLY A 1 105 ? 26.951 20.424 1.609 1.00 81.44 105 GLY A N 1
ATOM 788 C CA . GLY A 1 105 ? 25.698 19.773 1.226 1.00 81.44 105 GLY A CA 1
ATOM 789 C C . GLY A 1 105 ? 25.330 18.533 2.050 1.00 81.44 105 GLY A C 1
ATOM 790 O O . GLY A 1 105 ? 25.936 18.208 3.074 1.00 81.44 105 GLY A O 1
ATOM 791 N N . PHE A 1 106 ? 24.290 17.831 1.596 1.00 85.00 106 PHE A N 1
ATOM 792 C CA . PHE A 1 106 ? 23.763 16.629 2.240 1.00 85.00 106 PHE A CA 1
ATOM 793 C C . PHE A 1 106 ? 23.543 15.504 1.227 1.00 85.00 106 PHE A C 1
ATOM 795 O O . PHE A 1 106 ? 23.315 15.733 0.040 1.00 85.00 106 PHE A O 1
ATOM 802 N N . ARG A 1 107 ? 23.584 14.263 1.713 1.00 86.50 107 ARG A N 1
ATOM 803 C CA . ARG A 1 107 ? 23.153 13.069 0.982 1.00 86.50 107 ARG A CA 1
ATOM 804 C C . ARG A 1 107 ? 21.991 12.431 1.723 1.00 86.50 107 ARG A C 1
ATOM 806 O O . ARG A 1 107 ? 22.051 12.270 2.938 1.00 86.50 107 ARG A O 1
ATOM 813 N N . LEU A 1 108 ? 20.959 12.032 0.989 1.00 88.19 108 LEU A N 1
ATOM 814 C CA . LEU A 1 108 ? 19.904 11.194 1.548 1.00 88.19 108 LEU A CA 1
ATOM 815 C C . LEU A 1 108 ? 20.425 9.763 1.678 1.00 88.19 108 LEU A C 1
ATOM 817 O O . LEU A 1 108 ? 20.925 9.191 0.707 1.00 88.19 108 LEU A O 1
ATOM 821 N N . ARG A 1 109 ? 20.310 9.181 2.871 1.00 89.25 109 ARG A N 1
A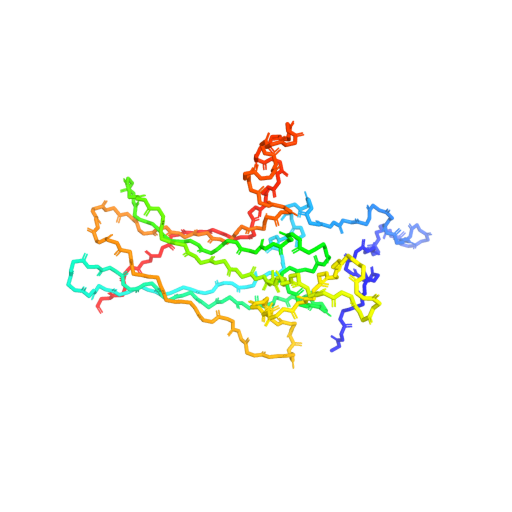TOM 822 C CA . ARG A 1 109 ? 20.598 7.759 3.101 1.00 89.25 109 ARG A CA 1
ATOM 823 C C . ARG A 1 109 ? 19.376 7.079 3.701 1.00 89.25 109 ARG A C 1
ATOM 825 O O . ARG A 1 109 ? 18.733 7.694 4.551 1.00 89.25 109 ARG A O 1
ATOM 832 N N . PRO A 1 110 ? 19.050 5.846 3.275 1.00 89.88 110 PRO A N 1
ATOM 833 C CA . PRO A 1 110 ? 17.990 5.089 3.917 1.00 89.88 110 PRO A CA 1
ATOM 834 C C . PRO A 1 110 ? 18.401 4.796 5.363 1.00 89.88 110 PRO A C 1
ATOM 836 O O . PRO A 1 110 ? 19.513 4.327 5.605 1.00 89.88 110 PRO A O 1
ATOM 839 N N . VAL A 1 111 ? 17.519 5.109 6.305 1.00 93.75 111 VAL A N 1
ATOM 840 C CA . VAL A 1 111 ? 17.708 4.874 7.747 1.00 93.75 111 VAL A CA 1
ATOM 841 C C . VAL A 1 111 ? 16.731 3.841 8.299 1.00 93.75 111 VAL A C 1
ATOM 843 O O . VAL A 1 111 ? 17.014 3.228 9.322 1.00 93.75 111 VAL A O 1
ATOM 846 N N . LEU A 1 112 ? 15.624 3.605 7.593 1.00 94.06 112 LEU A N 1
ATOM 847 C CA . LEU A 1 112 ? 14.668 2.541 7.872 1.00 94.06 112 LEU A CA 1
ATOM 848 C C . LEU A 1 112 ? 14.130 1.988 6.550 1.00 94.06 112 LEU A C 1
ATOM 850 O O . LEU A 1 112 ? 13.924 2.739 5.593 1.00 94.06 112 LEU A O 1
ATOM 854 N N . ASP A 1 113 ? 13.902 0.679 6.503 1.00 95.25 113 ASP A N 1
ATOM 855 C CA . ASP A 1 113 ? 13.280 -0.009 5.376 1.00 95.25 113 ASP A CA 1
ATOM 856 C C . ASP A 1 113 ? 12.228 -0.992 5.903 1.00 95.25 113 ASP A C 1
ATOM 858 O O . ASP A 1 113 ? 12.556 -2.094 6.334 1.00 95.25 113 ASP A O 1
ATOM 862 N N . SER A 1 114 ? 10.965 -0.562 5.901 1.00 96.75 114 SER A N 1
ATOM 863 C CA . SER A 1 114 ? 9.799 -1.353 6.317 1.00 96.75 114 SER A CA 1
ATOM 864 C C . SER A 1 114 ? 9.041 -1.951 5.129 1.00 96.75 114 SER A C 1
ATOM 866 O O . SER A 1 114 ? 7.888 -2.356 5.260 1.00 96.75 114 SER A O 1
ATOM 868 N N . ARG A 1 115 ? 9.657 -1.976 3.940 1.00 97.56 115 ARG A N 1
ATOM 869 C CA . ARG A 1 115 ? 9.045 -2.555 2.740 1.00 97.56 115 ARG A CA 1
ATOM 870 C C . ARG A 1 115 ? 8.782 -4.043 2.924 1.00 97.56 115 ARG A C 1
ATOM 872 O O . ARG A 1 115 ? 9.592 -4.743 3.533 1.00 97.56 115 ARG A O 1
ATOM 879 N N . VAL A 1 116 ? 7.716 -4.518 2.287 1.00 97.94 116 VAL A N 1
ATOM 880 C CA . VAL A 1 116 ? 7.377 -5.940 2.228 1.00 97.94 116 VAL A CA 1
ATOM 881 C C . VAL A 1 116 ? 8.555 -6.691 1.593 1.00 97.94 116 VAL A C 1
ATOM 883 O O . VAL A 1 116 ? 8.978 -6.309 0.492 1.00 97.94 116 VAL A O 1
ATOM 886 N N . PRO A 1 117 ? 9.156 -7.683 2.276 1.00 96.94 117 PRO A N 1
ATOM 887 C CA . PRO A 1 117 ? 10.251 -8.473 1.721 1.00 96.94 117 PRO A CA 1
ATOM 888 C C . PRO A 1 117 ? 9.830 -9.222 0.453 1.00 96.94 117 PRO A C 1
ATOM 890 O O . PRO A 1 117 ? 8.655 -9.522 0.283 1.00 96.94 117 PRO A O 1
ATOM 893 N N . ALA A 1 118 ? 10.783 -9.533 -0.429 1.00 94.25 118 ALA A N 1
ATOM 894 C CA . ALA A 1 118 ? 10.515 -10.477 -1.513 1.00 94.25 118 ALA A CA 1
ATOM 895 C C . ALA A 1 118 ? 10.259 -11.883 -0.928 1.00 94.25 118 ALA A C 1
ATOM 897 O O . ALA A 1 118 ? 10.727 -12.166 0.183 1.00 94.25 118 ALA A O 1
ATOM 898 N N . PRO A 1 119 ? 9.589 -12.791 -1.654 1.00 91.69 119 PRO A N 1
ATOM 899 C CA . PRO A 1 119 ? 9.450 -14.179 -1.237 1.00 91.69 119 PRO A CA 1
ATOM 900 C C . PRO A 1 119 ? 10.823 -14.803 -0.952 1.00 91.69 119 PRO A C 1
ATOM 902 O O . PRO A 1 119 ? 11.703 -14.820 -1.811 1.00 91.69 119 PRO A O 1
ATOM 905 N N . GLY A 1 120 ? 11.012 -15.297 0.274 1.00 90.38 120 GLY A N 1
ATOM 906 C CA . GLY A 1 120 ? 12.276 -15.879 0.743 1.00 90.38 120 GLY A CA 1
ATOM 907 C C . GLY A 1 120 ? 13.292 -14.892 1.340 1.00 90.38 120 GLY A C 1
ATOM 908 O O . GLY A 1 120 ? 14.245 -15.343 1.969 1.00 90.38 120 GLY A O 1
ATOM 909 N N . ASP A 1 121 ? 13.074 -13.576 1.227 1.00 92.19 121 ASP A N 1
ATOM 910 C CA . ASP A 1 121 ? 13.984 -12.530 1.742 1.00 92.19 121 ASP A CA 1
ATOM 911 C C . ASP A 1 121 ? 13.615 -12.018 3.152 1.00 92.19 121 ASP A C 1
ATOM 913 O O . ASP A 1 121 ? 14.250 -11.095 3.679 1.00 92.19 121 ASP A O 1
ATOM 917 N N . GLY A 1 122 ? 12.561 -12.563 3.761 1.00 92.56 122 GLY A N 1
ATOM 918 C CA . GLY A 1 122 ? 12.094 -12.191 5.094 1.00 92.56 122 GLY A CA 1
ATOM 919 C C . GLY A 1 122 ? 10.681 -12.685 5.387 1.00 92.56 122 GLY A C 1
ATOM 920 O O . GLY A 1 122 ? 10.039 -13.311 4.545 1.00 92.56 122 GLY A O 1
ATOM 921 N N . GLU A 1 123 ? 10.207 -12.397 6.595 1.00 95.19 123 GLU A N 1
ATOM 922 C CA . GLU A 1 123 ? 8.829 -12.676 7.000 1.00 95.19 123 GLU A CA 1
ATOM 923 C C . GLU A 1 123 ? 7.861 -11.629 6.438 1.00 95.19 123 GLU A C 1
ATOM 925 O O . GLU A 1 123 ? 8.246 -10.499 6.123 1.00 95.19 123 GLU A O 1
ATOM 930 N N . ALA A 1 124 ? 6.586 -12.003 6.333 1.00 96.06 124 ALA A N 1
ATOM 931 C CA . ALA A 1 124 ? 5.527 -11.054 6.023 1.00 96.06 124 ALA A CA 1
ATOM 932 C C . ALA A 1 124 ? 5.474 -9.922 7.053 1.00 96.06 124 ALA A C 1
ATOM 934 O O . ALA A 1 124 ? 5.811 -10.100 8.225 1.00 96.06 124 ALA A O 1
ATOM 935 N N . VAL A 1 125 ? 4.980 -8.767 6.620 1.00 98.00 125 VAL A N 1
ATOM 936 C CA . VAL A 1 125 ? 4.777 -7.630 7.511 1.00 98.00 125 VAL A CA 1
ATOM 937 C C . VAL A 1 125 ? 3.439 -7.803 8.221 1.00 98.00 125 VAL A C 1
ATOM 939 O O . VAL A 1 125 ? 2.386 -7.744 7.588 1.00 98.00 125 VAL A O 1
ATOM 942 N N . GLU A 1 126 ? 3.479 -8.005 9.537 1.00 98.31 126 GLU A N 1
ATOM 943 C CA . GLU A 1 126 ? 2.293 -7.986 10.396 1.00 98.31 126 GLU A CA 1
ATOM 944 C C . GLU A 1 126 ? 2.069 -6.573 10.949 1.00 98.31 126 GLU A C 1
ATOM 946 O O . GLU A 1 126 ? 2.965 -5.953 11.527 1.00 98.31 126 GLU A O 1
ATOM 951 N N . LEU A 1 127 ? 0.855 -6.059 10.773 1.00 98.12 127 LEU A N 1
ATOM 952 C CA . LEU A 1 127 ? 0.417 -4.763 11.268 1.00 98.12 127 LEU A CA 1
ATOM 953 C C . LEU A 1 127 ? -0.807 -4.935 12.152 1.00 98.12 127 LEU A C 1
ATOM 955 O O . LEU A 1 127 ? -1.730 -5.668 11.811 1.00 98.12 127 LEU A O 1
ATOM 959 N N . ARG A 1 128 ? -0.829 -4.193 13.259 1.00 98.00 128 ARG A N 1
ATOM 960 C CA . ARG A 1 128 ? -1.980 -4.110 14.156 1.00 98.00 128 ARG A CA 1
ATOM 961 C C . ARG A 1 128 ? -2.537 -2.700 14.141 1.00 98.00 128 ARG A C 1
ATOM 963 O O . ARG A 1 128 ? -1.820 -1.739 14.439 1.00 98.00 128 ARG A O 1
ATOM 970 N N . LEU A 1 129 ? -3.805 -2.580 13.770 1.00 98.06 129 LEU A N 1
ATOM 971 C CA . LEU A 1 129 ? -4.531 -1.320 13.682 1.00 98.06 129 LEU A CA 1
ATOM 972 C C . LEU A 1 129 ? -5.663 -1.350 14.708 1.00 98.06 129 LEU A C 1
ATOM 974 O O . LEU A 1 129 ? -6.509 -2.237 14.686 1.00 98.06 129 LEU A O 1
ATOM 978 N N . SER A 1 130 ? -5.665 -0.381 15.623 1.00 97.19 130 SER A N 1
ATOM 979 C CA . SER A 1 130 ? -6.722 -0.238 16.625 1.00 97.19 130 SER A CA 1
ATOM 980 C C . SER A 1 130 ? -7.762 0.754 16.117 1.00 97.19 130 SER A C 1
ATOM 982 O O . SER A 1 130 ? -7.583 1.969 16.241 1.00 97.19 130 SER A O 1
ATOM 984 N N . VAL A 1 131 ? -8.819 0.226 15.505 1.00 97.00 131 VAL A N 1
ATOM 985 C CA . VAL A 1 131 ? -9.898 1.005 14.888 1.00 97.00 131 VAL A CA 1
ATOM 986 C C . VAL A 1 131 ? -10.971 1.292 15.944 1.00 97.00 131 VAL A C 1
ATOM 988 O O . VAL A 1 131 ? -11.304 0.388 16.714 1.00 97.00 131 VAL A O 1
ATOM 991 N N . PRO A 1 132 ? -11.499 2.527 16.049 1.00 94.50 132 PRO A N 1
ATOM 992 C CA . PRO A 1 132 ? -12.659 2.798 16.891 1.00 94.50 132 PRO A CA 1
ATOM 993 C C . PRO A 1 132 ? -13.824 1.886 16.516 1.00 94.50 132 PRO A C 1
ATOM 995 O O . PRO A 1 132 ? -14.147 1.725 15.339 1.00 94.50 132 PRO A O 1
ATOM 998 N N . ASP A 1 133 ? -14.441 1.284 17.523 1.00 89.31 133 ASP A N 1
ATOM 999 C CA . ASP A 1 133 ? -15.621 0.465 17.317 1.00 89.31 133 ASP A CA 1
ATOM 1000 C C . ASP A 1 133 ? -16.810 1.371 16.979 1.00 89.31 133 ASP A C 1
ATOM 1002 O O . ASP A 1 133 ? -17.164 2.268 17.747 1.00 89.31 133 ASP A O 1
ATOM 1006 N N . ALA A 1 134 ? -17.385 1.172 15.799 1.00 84.56 134 ALA A N 1
ATOM 1007 C CA . ALA A 1 134 ? -18.536 1.916 15.315 1.00 84.56 134 ALA A CA 1
ATOM 1008 C C . ALA A 1 134 ? -19.520 0.955 14.647 1.00 84.56 134 ALA A C 1
ATOM 1010 O O . ALA A 1 134 ? -19.167 -0.171 14.284 1.00 84.56 134 ALA A O 1
ATOM 1011 N N . GLU A 1 135 ? -20.764 1.398 14.487 1.00 79.31 135 GLU A N 1
ATOM 1012 C CA . GLU A 1 135 ? -21.761 0.622 13.757 1.00 79.31 135 GLU A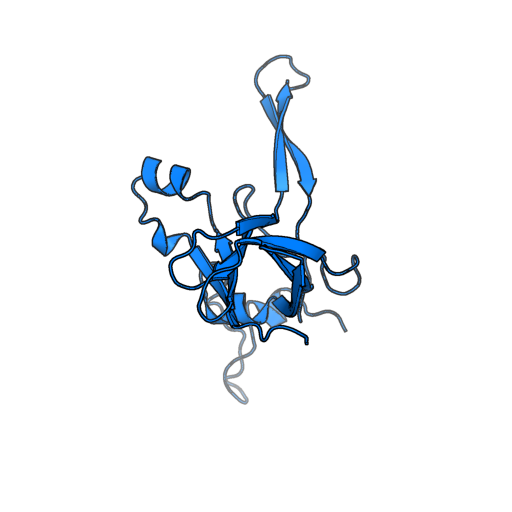 CA 1
ATOM 1013 C C . GLU A 1 135 ? -21.386 0.531 12.275 1.00 79.31 135 GLU A C 1
ATOM 1015 O O . GL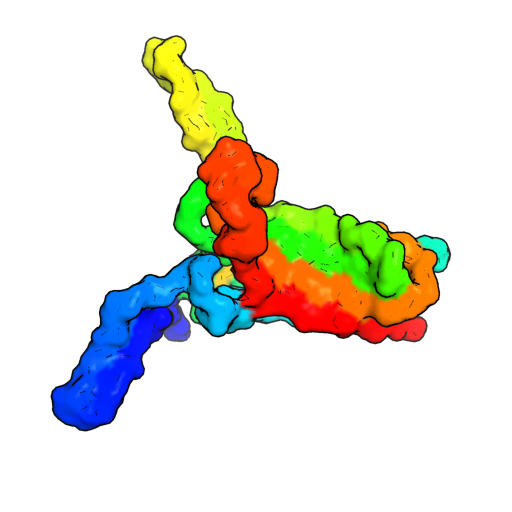U A 1 135 ? -21.128 1.543 11.628 1.00 79.31 135 GLU A O 1
ATOM 1020 N N . GLY A 1 136 ? -21.394 -0.688 11.737 1.00 83.94 136 GLY A N 1
ATOM 1021 C CA . GLY A 1 136 ? -21.189 -0.946 10.315 1.00 83.94 136 GLY A CA 1
ATOM 1022 C C . GLY A 1 136 ? -20.086 -1.966 10.027 1.00 83.94 136 GLY A C 1
ATOM 1023 O O . GLY A 1 136 ? -19.452 -2.492 10.947 1.00 83.94 136 GLY A O 1
ATOM 1024 N N . PRO A 1 137 ? -19.881 -2.300 8.744 1.00 90.69 137 PRO A N 1
ATOM 1025 C CA . PRO A 1 137 ? -18.802 -3.172 8.313 1.00 90.69 137 PRO A CA 1
ATOM 1026 C C . PRO A 1 137 ? -17.429 -2.551 8.593 1.00 90.69 137 PRO A C 1
ATOM 1028 O O . PRO A 1 137 ? -17.234 -1.336 8.532 1.00 90.69 137 PRO A O 1
ATOM 1031 N N . LEU A 1 138 ? -16.460 -3.416 8.877 1.00 96.00 138 LEU A N 1
ATOM 1032 C CA . LEU A 1 138 ? -15.053 -3.052 8.951 1.00 96.00 138 LEU A CA 1
ATOM 1033 C C . LEU A 1 138 ? -14.424 -3.229 7.566 1.00 96.00 138 LEU A C 1
ATOM 1035 O O . LEU A 1 138 ? -14.515 -4.302 6.970 1.00 96.00 138 LEU A O 1
ATOM 1039 N N . HIS A 1 139 ? -13.762 -2.193 7.075 1.00 97.81 139 HIS A N 1
ATOM 1040 C CA . HIS A 1 139 ? -13.101 -2.129 5.778 1.00 97.81 139 HIS A CA 1
ATOM 1041 C C . HIS A 1 139 ? -11.589 -2.012 5.923 1.00 97.81 139 HIS A C 1
ATOM 1043 O O . HIS A 1 139 ? -11.075 -1.563 6.950 1.00 97.81 139 HIS A O 1
ATOM 1049 N N . TRP A 1 140 ? -10.875 -2.394 4.868 1.00 98.38 140 TRP A N 1
ATOM 1050 C CA . TRP A 1 140 ? -9.431 -2.228 4.775 1.00 98.38 140 TRP A CA 1
ATOM 1051 C C . TRP A 1 140 ? -8.966 -1.981 3.341 1.00 98.38 140 TRP A C 1
ATOM 1053 O O . TRP A 1 140 ? -9.631 -2.366 2.374 1.00 98.38 140 TRP A O 1
ATOM 1063 N N . SER A 1 141 ? -7.786 -1.376 3.210 1.00 98.44 141 SER A N 1
ATOM 1064 C CA . SER A 1 141 ? -7.076 -1.258 1.939 1.00 98.44 141 SER A CA 1
ATOM 1065 C C . SER A 1 141 ? -5.558 -1.276 2.095 1.00 98.44 141 SER A C 1
ATOM 1067 O O . SER A 1 141 ? -4.994 -0.952 3.145 1.00 98.44 141 SER A O 1
ATOM 1069 N N . VAL A 1 142 ? -4.898 -1.658 1.004 1.00 98.50 142 VAL A N 1
ATOM 1070 C CA . VAL A 1 142 ? -3.471 -1.472 0.767 1.00 98.50 142 VAL A CA 1
ATOM 1071 C C . VAL A 1 142 ? -3.305 -0.702 -0.539 1.00 98.50 142 VAL A C 1
ATOM 1073 O O . VAL A 1 142 ? -3.717 -1.165 -1.603 1.00 98.50 142 VAL A O 1
ATOM 1076 N N . GLU A 1 143 ? -2.693 0.475 -0.466 1.00 98.00 143 GLU A N 1
ATOM 1077 C CA . GLU A 1 143 ? -2.542 1.399 -1.594 1.00 98.00 143 GLU A CA 1
ATOM 1078 C C . GLU A 1 143 ? -1.064 1.691 -1.848 1.00 98.00 143 GLU A C 1
ATOM 1080 O O . GLU A 1 143 ? -0.308 2.038 -0.940 1.00 98.00 143 GLU A O 1
ATOM 1085 N N . LEU A 1 144 ? -0.636 1.599 -3.103 1.00 97.44 144 LEU A N 1
ATOM 1086 C CA . LEU A 1 144 ? 0.667 2.059 -3.552 1.00 97.44 144 LEU A CA 1
ATOM 1087 C C . LEU A 1 144 ? 0.634 3.560 -3.820 1.00 97.44 144 LEU A C 1
ATOM 1089 O O . LEU A 1 144 ? -0.040 4.033 -4.729 1.00 97.44 144 LEU A O 1
ATOM 1093 N N . HIS A 1 145 ? 1.462 4.301 -3.095 1.00 96.69 145 HIS A N 1
ATOM 1094 C CA . HIS A 1 145 ? 1.716 5.710 -3.344 1.00 96.69 145 HIS A CA 1
ATOM 1095 C C . HIS A 1 145 ? 3.035 5.874 -4.091 1.00 96.69 145 HIS A C 1
ATOM 1097 O O . HIS A 1 145 ? 4.109 5.524 -3.592 1.00 96.69 145 HIS A O 1
ATOM 1103 N N . ARG A 1 146 ? 2.971 6.454 -5.293 1.00 94.50 146 ARG A N 1
ATOM 1104 C CA . ARG A 1 146 ? 4.151 6.778 -6.108 1.00 94.50 146 ARG A CA 1
ATOM 1105 C C . ARG A 1 146 ? 4.941 7.952 -5.530 1.00 94.50 146 ARG A C 1
ATOM 1107 O O . ARG A 1 146 ? 6.153 8.017 -5.721 1.00 94.50 146 ARG A O 1
ATOM 1114 N N . MET A 1 147 ? 4.254 8.840 -4.813 1.00 92.88 147 MET A N 1
ATOM 1115 C CA . MET A 1 147 ? 4.821 9.919 -4.006 1.00 92.88 147 MET A CA 1
ATOM 1116 C C . MET A 1 147 ? 3.827 10.358 -2.914 1.00 92.88 147 MET A C 1
ATOM 1118 O O . MET A 1 147 ? 2.635 10.063 -3.036 1.00 92.88 147 MET A O 1
ATOM 1122 N N . PRO A 1 148 ? 4.269 11.085 -1.869 1.00 91.00 148 PRO A N 1
ATOM 1123 C CA . PRO A 1 148 ? 3.363 11.664 -0.882 1.00 91.00 148 PRO A CA 1
ATOM 1124 C C . PRO A 1 148 ? 2.322 12.589 -1.521 1.00 91.00 148 PRO A C 1
ATOM 1126 O O . PRO A 1 148 ? 2.667 13.428 -2.355 1.00 91.00 148 PRO A O 1
ATOM 1129 N N . VAL A 1 149 ? 1.069 12.497 -1.069 1.00 91.00 149 VAL A N 1
ATOM 1130 C CA . VAL A 1 149 ? -0.043 13.328 -1.571 1.00 91.00 149 VAL A CA 1
ATOM 1131 C C . VAL A 1 149 ? 0.251 14.820 -1.414 1.00 91.00 149 VAL A C 1
ATOM 1133 O O . VAL A 1 149 ? 0.095 15.575 -2.365 1.00 91.00 149 VAL A O 1
ATOM 1136 N N . ALA A 1 150 ? 0.775 15.243 -0.260 1.00 90.56 150 ALA A N 1
ATOM 1137 C CA . ALA A 1 150 ? 1.150 16.641 -0.043 1.00 90.56 150 ALA A CA 1
ATOM 1138 C C . ALA A 1 150 ? 2.198 17.132 -1.060 1.00 90.56 150 ALA A C 1
ATOM 1140 O O . ALA A 1 150 ? 2.113 18.255 -1.552 1.00 90.56 150 ALA A O 1
ATOM 1141 N N . THR A 1 151 ? 3.168 16.282 -1.416 1.00 90.38 151 THR A N 1
ATOM 1142 C CA . THR A 1 151 ? 4.171 16.593 -2.444 1.00 90.38 151 THR A CA 1
ATOM 1143 C C . THR A 1 151 ? 3.552 16.641 -3.839 1.00 90.38 151 THR A C 1
ATOM 1145 O O . THR A 1 151 ? 3.923 17.511 -4.625 1.00 90.38 151 THR A O 1
ATOM 1148 N N . ALA A 1 152 ? 2.607 15.747 -4.146 1.00 92.06 152 ALA A N 1
ATOM 1149 C CA . ALA A 1 152 ? 1.864 15.769 -5.402 1.00 92.06 152 ALA A CA 1
ATOM 1150 C C . ALA A 1 152 ? 1.094 17.091 -5.558 1.00 92.06 152 ALA A C 1
ATOM 1152 O O . ALA A 1 152 ? 1.303 17.799 -6.543 1.00 92.06 152 ALA A O 1
ATOM 1153 N N . SER A 1 153 ? 0.323 17.486 -4.538 1.00 92.06 153 SER A N 1
ATOM 1154 C CA . SER A 1 153 ? -0.428 18.747 -4.524 1.00 92.06 153 SER A CA 1
ATOM 1155 C C . SER A 1 153 ? 0.481 19.969 -4.680 1.00 92.06 153 SER A C 1
ATOM 1157 O O . SER A 1 153 ? 0.204 20.836 -5.500 1.00 92.06 153 SER A O 1
ATOM 1159 N N . GLN A 1 154 ? 1.608 20.028 -3.957 1.00 93.12 154 GLN A N 1
ATOM 1160 C CA . GLN A 1 154 ? 2.585 21.125 -4.081 1.00 93.12 154 GLN A CA 1
ATOM 1161 C C . GLN A 1 154 ? 3.173 21.252 -5.493 1.00 93.12 154 GLN A C 1
ATOM 1163 O O . GLN A 1 154 ? 3.612 22.329 -5.890 1.00 93.12 154 GLN A O 1
ATOM 1168 N N . ARG A 1 155 ? 3.203 20.150 -6.245 1.00 92.44 155 ARG A N 1
ATOM 1169 C CA . ARG A 1 155 ? 3.700 20.092 -7.623 1.00 92.44 155 ARG A CA 1
ATOM 1170 C C . ARG A 1 155 ? 2.585 20.186 -8.668 1.00 92.44 155 ARG A C 1
ATOM 1172 O O . ARG A 1 155 ? 2.870 19.998 -9.846 1.00 92.44 155 ARG A O 1
ATOM 1179 N N . ASN A 1 156 ? 1.354 20.499 -8.256 1.00 94.19 156 ASN A N 1
ATOM 1180 C CA . ASN A 1 156 ? 0.162 20.552 -9.109 1.00 94.19 156 ASN A CA 1
ATOM 1181 C C . ASN A 1 156 ? -0.131 19.232 -9.842 1.00 94.19 156 ASN A C 1
ATOM 1183 O O . ASN A 1 156 ? -0.675 19.236 -10.946 1.00 94.19 156 ASN A O 1
ATOM 1187 N N . PHE A 1 157 ? 0.232 18.099 -9.239 1.00 91.94 157 PHE A N 1
ATOM 1188 C CA . PHE A 1 157 ? -0.258 16.798 -9.674 1.00 91.94 157 PHE A CA 1
ATOM 1189 C C . PHE A 1 157 ? -1.584 16.491 -8.987 1.00 91.94 157 PHE A C 1
ATOM 1191 O O . PHE A 1 157 ? -1.769 16.816 -7.814 1.00 91.94 157 PHE A O 1
ATOM 1198 N N . ASP A 1 158 ? -2.478 15.821 -9.712 1.00 92.88 158 ASP A N 1
ATOM 1199 C CA . ASP A 1 158 ? -3.693 15.255 -9.138 1.00 92.88 158 ASP A CA 1
ATOM 1200 C C . ASP A 1 158 ? -3.315 14.165 -8.109 1.00 92.88 158 ASP A C 1
ATOM 1202 O O . ASP A 1 158 ? -2.657 13.183 -8.483 1.00 92.88 158 ASP A O 1
ATOM 1206 N N . PRO A 1 159 ? -3.700 14.318 -6.826 1.00 90.50 159 PRO A N 1
ATOM 1207 C CA . PRO A 1 159 ? -3.454 13.333 -5.779 1.00 90.50 159 PRO A CA 1
ATOM 1208 C C . PRO A 1 159 ? -3.927 11.918 -6.095 1.00 90.50 159 PRO A C 1
ATOM 1210 O O . PRO A 1 159 ? -3.307 10.967 -5.621 1.00 90.50 159 PRO A O 1
ATOM 1213 N N . GLU A 1 160 ? -4.990 11.759 -6.881 1.00 91.38 160 GLU A N 1
ATOM 1214 C CA . GLU A 1 160 ? -5.520 10.433 -7.199 1.00 91.38 160 GLU A CA 1
ATOM 1215 C C . GLU A 1 160 ? -4.618 9.711 -8.193 1.00 91.38 160 GLU A C 1
ATOM 1217 O O . GLU A 1 160 ? -4.386 8.512 -8.080 1.00 91.38 160 GLU A O 1
ATOM 1222 N N . THR A 1 161 ? -3.962 10.453 -9.086 1.00 91.25 161 THR A N 1
ATOM 1223 C CA . THR A 1 161 ? -3.043 9.847 -10.054 1.00 91.25 161 THR A CA 1
ATOM 1224 C C . THR A 1 161 ? -1.805 9.247 -9.394 1.00 91.25 161 THR A C 1
ATOM 1226 O O . THR A 1 161 ? -1.165 8.379 -9.981 1.00 91.25 161 THR A O 1
ATOM 1229 N N . VAL A 1 162 ? -1.419 9.671 -8.187 1.00 92.81 162 VAL A N 1
ATOM 1230 C CA . VAL A 1 162 ? -0.224 9.135 -7.512 1.00 92.81 162 VAL A CA 1
ATOM 1231 C C . VAL A 1 162 ? -0.516 7.905 -6.655 1.00 92.81 162 VAL A C 1
ATOM 1233 O O . VAL A 1 162 ? 0.429 7.353 -6.087 1.00 92.81 162 VAL A O 1
ATOM 1236 N N . LYS A 1 163 ? -1.777 7.469 -6.593 1.00 95.44 163 LYS A N 1
ATOM 1237 C CA . LYS A 1 163 ? -2.238 6.301 -5.843 1.00 95.44 163 LYS A CA 1
ATOM 1238 C C . LYS A 1 163 ? -2.619 5.178 -6.801 1.00 95.44 163 LYS A C 1
ATOM 1240 O O . LYS A 1 163 ? -3.126 5.431 -7.886 1.00 95.44 163 LYS A O 1
ATOM 1245 N N . VAL A 1 164 ? -2.369 3.943 -6.390 1.00 96.56 164 VAL A N 1
ATOM 1246 C CA . VAL A 1 164 ? -2.850 2.739 -7.069 1.00 96.56 164 VAL A CA 1
ATOM 1247 C C . VAL A 1 164 ? -3.268 1.738 -6.003 1.00 96.56 164 VAL A C 1
ATOM 1249 O O . VAL A 1 164 ? -2.456 1.372 -5.155 1.00 96.56 164 VAL A O 1
ATOM 1252 N N . THR A 1 165 ? -4.519 1.294 -6.025 1.00 97.06 165 THR A N 1
ATOM 1253 C CA . THR A 1 165 ? -5.016 0.287 -5.080 1.00 97.06 165 THR A CA 1
ATOM 1254 C C . THR A 1 165 ? -4.381 -1.067 -5.385 1.00 97.06 165 THR A C 1
ATOM 1256 O O . THR A 1 165 ? -4.500 -1.564 -6.500 1.00 97.06 165 THR A O 1
ATOM 1259 N N . ALA A 1 166 ? -3.705 -1.663 -4.402 1.00 96.69 166 ALA A N 1
ATOM 1260 C CA . ALA A 1 166 ? -3.169 -3.018 -4.516 1.00 96.69 166 ALA A CA 1
ATOM 1261 C C . ALA A 1 166 ? -4.196 -4.052 -4.046 1.00 96.69 166 ALA A C 1
ATOM 1263 O O . ALA A 1 166 ? -4.436 -5.046 -4.718 1.00 96.69 166 ALA A O 1
ATOM 1264 N N . ALA A 1 167 ? -4.841 -3.801 -2.910 1.00 97.56 167 ALA A N 1
ATOM 1265 C CA . ALA A 1 167 ? -5.857 -4.692 -2.371 1.00 97.56 167 ALA A CA 1
ATOM 1266 C C . ALA A 1 167 ? -6.850 -3.911 -1.508 1.00 97.56 167 ALA A C 1
ATOM 1268 O O . ALA A 1 167 ? -6.506 -2.876 -0.936 1.00 97.56 167 ALA A O 1
ATOM 1269 N N . TYR A 1 168 ? -8.083 -4.399 -1.419 1.00 97.88 168 TYR A N 1
ATOM 1270 C CA . TYR A 1 168 ? -9.111 -3.844 -0.547 1.00 97.88 168 TYR A CA 1
ATOM 1271 C C . TYR A 1 168 ? -10.144 -4.915 -0.198 1.00 97.88 168 TYR A C 1
ATOM 1273 O O . TYR A 1 168 ? -10.304 -5.895 -0.929 1.00 97.88 168 TYR A O 1
ATOM 1281 N N . GLY A 1 169 ? -10.873 -4.715 0.896 1.00 97.12 169 GLY A N 1
ATOM 1282 C CA . GLY A 1 169 ? -11.948 -5.621 1.277 1.00 97.12 169 GLY A CA 1
ATOM 1283 C C . GLY A 1 169 ? -12.690 -5.197 2.535 1.00 97.12 169 GLY A C 1
ATOM 1284 O O . GLY A 1 169 ? -12.494 -4.107 3.073 1.00 97.12 169 GLY A O 1
ATOM 1285 N N . SER A 1 170 ? -13.558 -6.091 2.998 1.00 96.31 170 SER A N 1
ATOM 1286 C CA . SER A 1 170 ? -14.202 -6.033 4.310 1.00 96.31 170 SER A CA 1
ATOM 1287 C C . SER A 1 170 ? -13.690 -7.164 5.199 1.00 96.31 170 SER A C 1
ATOM 1289 O O . SER A 1 170 ? -13.280 -8.208 4.690 1.00 96.31 170 SER A O 1
ATOM 1291 N N . ILE A 1 171 ? -13.725 -6.965 6.513 1.00 94.00 171 ILE A N 1
ATOM 1292 C CA . ILE A 1 171 ? -13.308 -7.946 7.520 1.00 94.00 171 ILE A CA 1
ATOM 1293 C C . ILE A 1 171 ? -14.530 -8.339 8.340 1.00 94.00 171 ILE A C 1
ATOM 1295 O O . ILE A 1 171 ? -15.256 -7.477 8.839 1.00 94.00 171 ILE A O 1
ATOM 1299 N N . GLU A 1 172 ? -14.751 -9.640 8.494 1.00 90.94 172 GLU A N 1
ATOM 1300 C CA . GLU A 1 172 ? -15.715 -10.146 9.465 1.00 90.94 172 GLU A CA 1
ATOM 1301 C C . GLU A 1 172 ? -15.077 -10.165 10.855 1.00 90.94 172 GLU A C 1
ATOM 1303 O O . GLU A 1 172 ? -13.929 -10.576 11.018 1.00 90.94 172 GLU A O 1
ATOM 1308 N N . LEU A 1 173 ? -15.821 -9.716 11.866 1.00 89.44 173 LEU A N 1
ATOM 1309 C CA . LEU A 1 173 ? -15.357 -9.792 13.246 1.00 89.44 173 LEU A CA 1
ATOM 1310 C C . LEU A 1 173 ? -15.396 -11.241 13.726 1.00 89.44 173 LEU A C 1
ATOM 1312 O O . LEU A 1 173 ? -16.447 -11.888 13.699 1.00 89.44 173 LEU A O 1
ATOM 1316 N N . GLU A 1 174 ? -14.257 -11.719 14.212 1.00 86.62 174 GLU A N 1
ATOM 1317 C CA . GLU A 1 174 ? -14.173 -12.973 14.944 1.00 86.62 174 GLU A CA 1
ATOM 1318 C C . GLU A 1 174 ? -15.034 -12.876 16.212 1.00 86.62 174 GLU A C 1
ATOM 1320 O O . GLU A 1 174 ? -15.098 -11.831 16.870 1.00 86.62 174 GLU A O 1
ATOM 1325 N N . ARG A 1 175 ? -15.759 -13.961 16.498 1.00 63.44 175 ARG A N 1
ATOM 1326 C CA . ARG A 1 175 ? -16.677 -14.060 17.639 1.00 63.44 175 ARG A CA 1
ATOM 1327 C C . ARG A 1 175 ? -15.948 -14.320 18.947 1.00 63.44 175 ARG A C 1
ATOM 1329 O O . ARG A 1 175 ? -14.980 -15.109 18.925 1.00 63.44 175 ARG A O 1
#

Secondary structure (DSSP, 8-state):
-PPPHHHHHS-EES-GGG-EE--S---TT-HHHHHTSEEEEEEEEEETTEEEEEEEEEE-S-SS-BS-SSTT-EEEEEEEETTSPPEEEEEEEEEEEEE-TTSSSEEEEEEEE-PBPPTTSS--EEEEEEEEP-SS-EEEEEEEESS-HHHHHHTT--TTTTEEEEEEEEEPEE-

Foldseek 3Di:
DADDLQCLQFNWDDDDPPTDTRPPRDAPQDQVSLLQQKDKDWAWADDPQWIKIKIWIATHRDRFFPPDDDQFKWKWKWKEFVVGDIFIDIAAWDWDWDQDPVNDGTDTDTPDHRTHGHVVRDGTDIDITIYGRDPGWMKIFIKIFQHDLVVCVVVVHDSVSRIHTNDMDTYDYDD

Radius of gyration: 19.16 Å; chains: 1; bounding box: 55×42×60 Å

pLDDT: mean 92.3, std 6.97, range [45.19, 98.56]